Protein AF-A0A9P5P659-F1 (afdb_monomer_lite)

Sequence (109 aa):
GRPRKLNSIDEQYISSLIDHRPTIYLDEIQDALLSARWIHVSIPTLFRALQRLGLTRKVVDARAFERDEAMRHHYLLEIARIAPRPDMLVFIDETARNQRTSQRKYGRA

Organism: NCBI:txid206335

InterPro domains:
  IPR009057 Homedomain-like superfamily [SSF46689] (1-54)

Radius of gyration: 22.03 Å; chains: 1; bounding box: 54×32×56 Å

Secondary structure (DSSP, 8-state):
-PPPSS-HHHHHHHHHHHHH-TT--HHHHHHHHHHHH-----HHHHHHHHHHTT--E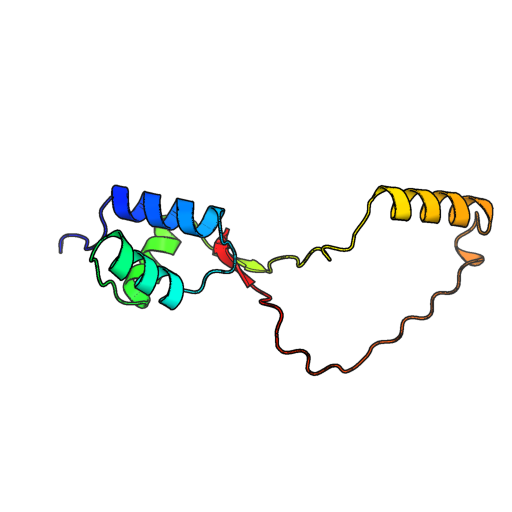EE-----TT--HHHHHHHHHHHHHH--SGGG------------TTS--EEE-

Structure (mmCIF, N/CA/C/O backbone):
data_AF-A0A9P5P659-F1
#
_entry.id   AF-A0A9P5P659-F1
#
loop_
_atom_site.group_PDB
_atom_site.id
_atom_site.type_symbol
_atom_site.label_atom_id
_atom_site.label_alt_id
_atom_site.label_comp_id
_atom_site.label_asym_id
_atom_site.label_entity_id
_atom_site.label_seq_id
_atom_site.pdbx_PDB_ins_code
_atom_site.Cartn_x
_atom_site.Cartn_y
_atom_site.Cartn_z
_atom_site.occupancy
_atom_site.B_iso_or_equiv
_atom_site.auth_seq_id
_atom_site.auth_comp_id
_atom_site.auth_asym_id
_atom_site.auth_atom_id
_atom_site.pdbx_PDB_model_num
ATOM 1 N N . GLY A 1 1 ? 24.278 15.695 -20.825 1.00 58.62 1 GLY A N 1
ATOM 2 C CA . GLY A 1 1 ? 23.827 14.643 -19.885 1.00 58.62 1 GLY A CA 1
ATOM 3 C C . GLY A 1 1 ? 23.415 13.409 -20.663 1.00 58.62 1 GLY A C 1
ATOM 4 O O . GLY A 1 1 ? 22.944 13.564 -21.781 1.00 58.62 1 GLY A O 1
ATOM 5 N N . ARG A 1 2 ? 23.617 12.199 -20.120 1.00 62.72 2 ARG A N 1
ATOM 6 C CA . ARG A 1 2 ? 23.256 10.941 -20.803 1.00 62.72 2 ARG A CA 1
ATOM 7 C C . ARG A 1 2 ? 21.740 10.904 -21.085 1.00 62.72 2 ARG A C 1
ATOM 9 O O . ARG A 1 2 ? 20.979 11.172 -20.152 1.00 62.72 2 ARG A O 1
ATOM 16 N N . PRO A 1 3 ? 21.296 10.582 -22.316 1.00 68.69 3 PRO A N 1
ATOM 17 C CA . PRO A 1 3 ? 19.874 10.497 -22.638 1.00 68.69 3 PRO A CA 1
ATOM 18 C C . PRO A 1 3 ? 19.171 9.456 -21.758 1.00 68.69 3 PRO A C 1
ATOM 20 O O . PRO A 1 3 ? 19.750 8.427 -21.392 1.00 68.69 3 PRO A O 1
ATOM 23 N N . ARG A 1 4 ? 17.930 9.762 -21.366 1.00 73.75 4 ARG A N 1
ATOM 24 C CA . ARG A 1 4 ? 17.126 8.903 -20.489 1.00 73.75 4 ARG A CA 1
ATOM 25 C C . ARG A 1 4 ? 16.728 7.632 -21.238 1.00 73.75 4 ARG A C 1
ATOM 27 O O . ARG A 1 4 ? 16.423 7.685 -22.422 1.00 73.75 4 ARG A O 1
ATOM 34 N N . LYS A 1 5 ? 16.703 6.503 -20.525 1.00 78.44 5 LYS A N 1
ATOM 35 C CA . LYS A 1 5 ? 16.201 5.226 -21.062 1.00 78.44 5 LYS A CA 1
ATOM 36 C C . LYS A 1 5 ? 14.672 5.151 -21.129 1.00 78.44 5 LYS A C 1
ATOM 38 O O . LYS A 1 5 ? 14.164 4.357 -21.902 1.00 78.44 5 LYS A O 1
ATOM 43 N N . LEU A 1 6 ? 13.980 5.933 -20.301 1.00 83.06 6 LEU A N 1
ATOM 44 C CA . LEU A 1 6 ? 12.521 6.020 -20.257 1.00 83.06 6 LEU A CA 1
ATOM 45 C C . LEU A 1 6 ? 12.093 7.361 -20.850 1.00 83.06 6 LEU A C 1
ATOM 47 O O . LEU A 1 6 ? 12.628 8.404 -20.452 1.00 83.06 6 LEU A O 1
ATOM 51 N N . ASN A 1 7 ? 11.161 7.318 -21.796 1.00 85.88 7 ASN A N 1
ATOM 52 C CA . ASN A 1 7 ? 10.489 8.498 -22.332 1.00 85.88 7 ASN A CA 1
ATOM 53 C C . ASN A 1 7 ? 9.171 8.764 -21.576 1.00 85.88 7 ASN A C 1
ATOM 55 O O . ASN A 1 7 ? 8.793 8.022 -20.670 1.00 85.88 7 ASN A O 1
ATOM 59 N N . SER A 1 8 ? 8.469 9.838 -21.940 1.00 84.62 8 SER A N 1
ATOM 60 C CA . SER A 1 8 ? 7.203 10.224 -21.304 1.00 84.62 8 SER A CA 1
ATOM 61 C C . SER A 1 8 ? 6.091 9.181 -21.465 1.00 84.62 8 SER A C 1
ATOM 63 O O . SER A 1 8 ? 5.268 9.035 -20.568 1.00 84.62 8 SER A O 1
ATOM 65 N N . ILE A 1 9 ? 6.073 8.432 -22.571 1.00 86.81 9 ILE A N 1
ATOM 66 C CA . ILE A 1 9 ? 5.084 7.374 -22.823 1.00 86.81 9 ILE A CA 1
ATOM 67 C C . ILE A 1 9 ? 5.344 6.183 -21.892 1.00 86.81 9 ILE A C 1
ATOM 69 O O . ILE A 1 9 ? 4.408 5.608 -21.344 1.00 86.81 9 ILE A O 1
ATOM 73 N N . ASP A 1 10 ? 6.612 5.836 -21.665 1.00 87.50 10 ASP A N 1
ATOM 74 C CA . ASP A 1 10 ? 6.975 4.772 -20.725 1.00 87.50 10 ASP A CA 1
ATOM 75 C C . ASP A 1 10 ? 6.638 5.171 -19.282 1.00 87.50 10 ASP A C 1
ATOM 77 O O . ASP A 1 10 ? 6.163 4.352 -18.502 1.00 87.50 10 ASP A O 1
ATOM 81 N N . GLU A 1 11 ? 6.842 6.444 -18.932 1.00 86.31 11 GLU A N 1
ATOM 82 C CA . GLU A 1 11 ? 6.455 6.996 -17.630 1.00 86.31 11 GLU A CA 1
ATOM 83 C C . GLU A 1 11 ? 4.926 6.954 -17.423 1.00 86.31 11 GLU A C 1
ATOM 85 O O . GLU A 1 11 ? 4.472 6.549 -16.351 1.00 86.31 11 GLU A O 1
ATOM 90 N N . GLN A 1 12 ? 4.130 7.271 -18.453 1.00 87.62 12 GLN A N 1
ATOM 91 C CA . GLN A 1 12 ? 2.666 7.132 -18.412 1.00 87.62 12 GLN A CA 1
ATOM 92 C C . GLN A 1 12 ? 2.231 5.672 -18.253 1.00 87.62 12 GLN A C 1
ATOM 94 O O . GLN A 1 12 ? 1.381 5.380 -17.415 1.00 87.62 12 GLN A O 1
ATOM 99 N N . TYR A 1 13 ? 2.853 4.748 -18.991 1.00 89.69 13 TYR A N 1
ATOM 100 C CA . TYR A 1 13 ? 2.577 3.316 -18.868 1.00 89.69 13 TYR A CA 1
ATOM 101 C C . TYR A 1 13 ? 2.834 2.803 -17.444 1.00 89.69 13 TYR A C 1
ATOM 103 O O . TYR A 1 13 ? 2.002 2.092 -16.883 1.00 89.69 13 TYR A O 1
ATOM 111 N N . ILE A 1 14 ? 3.958 3.199 -16.835 1.00 87.31 14 ILE A N 1
ATOM 112 C CA . ILE A 1 14 ? 4.293 2.835 -15.452 1.00 87.31 14 ILE A CA 1
ATOM 113 C C . ILE A 1 14 ? 3.253 3.388 -14.471 1.00 87.31 14 ILE A C 1
ATOM 115 O O . ILE A 1 14 ? 2.851 2.666 -13.559 1.00 87.31 14 ILE A O 1
ATOM 119 N N . SER A 1 15 ? 2.810 4.637 -14.654 1.00 86.12 15 SER A N 1
ATOM 120 C CA . SER A 1 15 ? 1.773 5.238 -13.807 1.00 86.12 15 SER A CA 1
ATOM 121 C C . SER A 1 15 ? 0.473 4.445 -13.894 1.00 86.12 15 SER A C 1
ATOM 123 O O . SER A 1 15 ? -0.015 3.971 -12.874 1.00 86.12 15 SER A O 1
ATOM 125 N N . SER A 1 16 ? -0.024 4.193 -15.110 1.00 87.12 16 SER A N 1
ATOM 126 C CA . SER A 1 16 ? -1.246 3.413 -15.307 1.00 87.12 16 SER A CA 1
ATOM 127 C C . SER A 1 16 ? -1.122 2.006 -14.726 1.00 87.12 16 SER A C 1
ATOM 129 O O . SER A 1 16 ? -2.050 1.522 -14.088 1.00 87.12 16 SER A O 1
ATOM 131 N N . LEU A 1 17 ? 0.024 1.342 -14.888 1.00 88.00 17 LEU A N 1
ATOM 132 C CA . LEU A 1 17 ? 0.252 0.012 -14.326 1.00 88.00 17 LEU A CA 1
ATOM 133 C C . LEU A 1 17 ? 0.154 0.005 -12.792 1.00 88.00 17 LEU A C 1
ATOM 135 O O . LEU A 1 17 ? -0.419 -0.921 -12.219 1.00 88.00 17 LEU A O 1
ATOM 139 N N . ILE A 1 18 ? 0.688 1.037 -12.137 1.00 86.06 18 ILE A N 1
ATOM 140 C CA . ILE A 1 18 ? 0.625 1.197 -10.680 1.00 86.06 18 ILE A CA 1
ATOM 141 C C . ILE A 1 18 ? -0.796 1.541 -10.226 1.00 86.06 18 ILE A C 1
ATOM 143 O O . ILE A 1 18 ? -1.251 0.965 -9.242 1.00 86.06 18 ILE A O 1
ATOM 147 N N . ASP A 1 19 ? -1.527 2.373 -10.970 1.00 83.44 19 ASP A N 1
ATOM 148 C CA . ASP A 1 19 ? -2.928 2.695 -10.666 1.00 83.44 19 ASP A CA 1
ATOM 149 C C . ASP A 1 19 ? -3.821 1.442 -10.698 1.00 83.44 19 ASP A C 1
ATOM 151 O O . ASP A 1 19 ? -4.683 1.259 -9.839 1.00 83.44 19 ASP A O 1
ATOM 155 N N . HIS A 1 20 ? -3.583 0.531 -11.650 1.00 84.75 20 HIS A N 1
ATOM 156 C CA . HIS A 1 20 ? -4.328 -0.731 -11.754 1.00 84.75 20 HIS A CA 1
ATOM 157 C C . HIS A 1 20 ? -3.854 -1.788 -10.745 1.00 84.75 20 HIS A C 1
ATOM 159 O O . HIS A 1 20 ? -4.627 -2.658 -10.339 1.00 84.75 20 HIS A O 1
ATOM 165 N N . ARG A 1 21 ? -2.569 -1.769 -10.368 1.00 83.69 21 ARG A N 1
ATOM 166 C CA . ARG A 1 21 ? -1.941 -2.759 -9.480 1.00 83.69 21 ARG A CA 1
ATOM 167 C C . ARG A 1 21 ? -1.046 -2.052 -8.457 1.00 83.69 21 ARG A C 1
ATOM 169 O O . ARG A 1 21 ? 0.178 -2.145 -8.552 1.00 83.69 21 ARG A O 1
ATOM 176 N N . PRO A 1 22 ? -1.613 -1.411 -7.422 1.00 80.56 22 PRO A N 1
ATOM 177 C CA . PRO A 1 22 ? -0.826 -0.617 -6.479 1.00 80.56 22 PRO A CA 1
ATOM 178 C C . PRO A 1 22 ? 0.214 -1.457 -5.727 1.00 80.56 22 PRO A C 1
ATOM 180 O O . PRO A 1 22 ? 1.270 -0.956 -5.369 1.00 80.56 22 PRO A O 1
ATOM 183 N N . THR A 1 23 ? -0.002 -2.759 -5.526 1.00 80.88 23 THR A N 1
ATOM 184 C CA . THR A 1 23 ? 0.949 -3.663 -4.846 1.00 80.88 23 THR A CA 1
ATOM 185 C C . THR A 1 23 ? 2.010 -4.283 -5.768 1.00 80.88 23 THR A C 1
ATOM 187 O O . THR A 1 23 ? 2.574 -5.327 -5.425 1.00 80.88 23 THR A O 1
ATOM 190 N N . ILE A 1 24 ? 2.238 -3.717 -6.956 1.00 83.25 24 ILE A N 1
ATOM 191 C CA . ILE A 1 24 ? 3.211 -4.235 -7.924 1.00 83.25 24 ILE A CA 1
ATOM 192 C C . ILE A 1 24 ? 4.662 -3.985 -7.467 1.00 83.25 24 ILE A C 1
ATOM 194 O O . ILE A 1 24 ? 5.013 -2.906 -6.970 1.00 83.25 24 ILE A O 1
ATOM 198 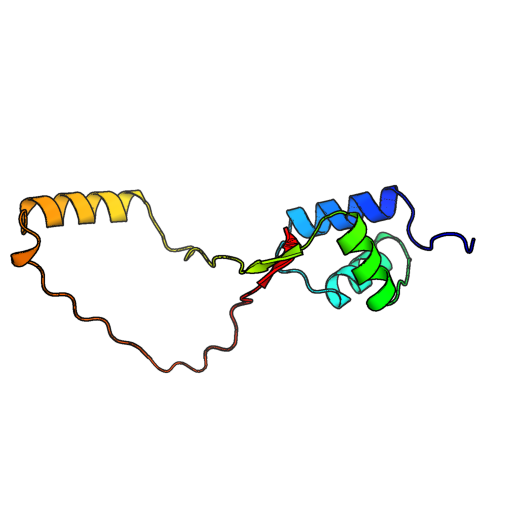N N . TYR A 1 25 ? 5.517 -4.997 -7.613 1.00 85.31 25 TYR A N 1
ATOM 199 C CA . TYR A 1 25 ? 6.943 -4.919 -7.297 1.00 85.31 25 TYR A CA 1
ATOM 200 C C . TYR A 1 25 ? 7.766 -4.292 -8.435 1.00 85.31 25 TYR A C 1
ATOM 202 O O . TYR A 1 25 ? 7.288 -4.064 -9.543 1.00 85.31 25 TYR A O 1
ATOM 210 N N . LEU A 1 26 ? 9.022 -3.936 -8.142 1.00 86.81 26 LEU A N 1
ATOM 211 C CA . LEU A 1 26 ? 9.902 -3.270 -9.112 1.00 86.81 26 LEU A CA 1
ATOM 212 C C . LEU A 1 26 ? 10.332 -4.189 -10.260 1.00 86.81 26 LEU A C 1
ATOM 214 O O . LEU A 1 26 ? 10.459 -3.722 -11.386 1.00 86.81 26 LEU A O 1
ATOM 218 N N . ASP A 1 27 ? 10.575 -5.458 -9.964 1.00 87.94 27 ASP A N 1
ATOM 219 C CA . ASP A 1 27 ? 10.830 -6.516 -10.943 1.00 87.94 27 ASP A CA 1
ATOM 220 C C . ASP A 1 27 ? 9.585 -6.783 -11.802 1.00 87.94 27 ASP A C 1
ATOM 222 O O . ASP A 1 27 ? 9.681 -6.770 -13.021 1.00 87.94 27 ASP A O 1
ATOM 226 N N . GLU A 1 28 ? 8.393 -6.855 -11.204 1.00 89.00 28 GLU A 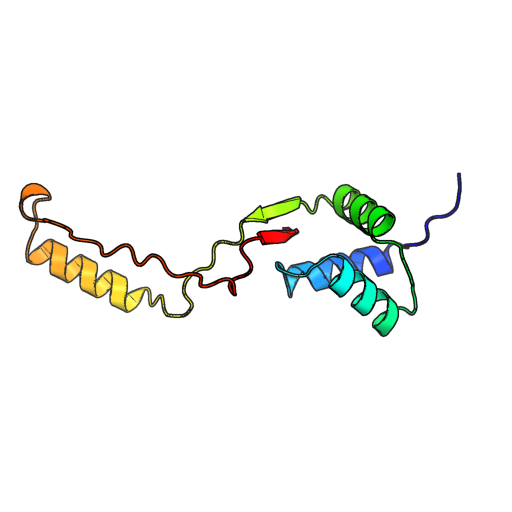N 1
ATOM 227 C CA . GLU A 1 28 ? 7.134 -6.995 -11.954 1.00 89.00 28 GLU A CA 1
ATOM 228 C C . GLU A 1 28 ? 6.896 -5.813 -12.925 1.00 89.00 28 GLU A C 1
ATOM 230 O O . GLU A 1 28 ? 6.430 -6.007 -14.049 1.00 89.00 28 GLU A O 1
ATOM 235 N N . ILE A 1 29 ? 7.238 -4.578 -12.530 1.00 89.62 29 ILE A N 1
ATOM 236 C CA . ILE A 1 29 ? 7.192 -3.412 -13.434 1.00 89.62 29 ILE A CA 1
ATOM 237 C C . ILE A 1 29 ? 8.264 -3.521 -14.533 1.00 89.62 29 ILE A C 1
ATOM 239 O O . ILE A 1 29 ? 8.013 -3.145 -15.677 1.00 89.62 29 ILE A O 1
ATOM 243 N N . GLN A 1 30 ? 9.465 -4.004 -14.203 1.00 92.12 30 GLN A N 1
ATOM 244 C CA . GLN A 1 30 ? 10.541 -4.218 -15.175 1.00 92.12 30 GLN A CA 1
ATOM 245 C C . GLN A 1 30 ? 10.124 -5.242 -16.241 1.00 92.12 30 GLN A C 1
ATOM 247 O O . GLN A 1 30 ? 10.299 -4.973 -17.429 1.00 92.12 30 GLN A O 1
ATOM 252 N N . ASP A 1 31 ? 9.520 -6.356 -15.832 1.00 91.88 31 ASP A N 1
ATOM 253 C CA . ASP A 1 31 ? 9.014 -7.396 -16.730 1.00 91.88 31 ASP A CA 1
ATOM 254 C C . ASP A 1 31 ? 7.861 -6.883 -17.599 1.00 91.88 31 ASP A C 1
ATOM 256 O O . ASP A 1 31 ? 7.804 -7.166 -18.799 1.00 91.88 31 ASP A O 1
ATOM 260 N N . ALA A 1 32 ? 6.969 -6.064 -17.031 1.00 90.69 32 ALA A N 1
ATOM 261 C CA . ALA A 1 32 ? 5.894 -5.417 -17.778 1.00 90.69 32 ALA A CA 1
ATOM 262 C C . ALA A 1 32 ? 6.436 -4.442 -18.839 1.00 90.69 32 ALA A C 1
ATOM 264 O O . ALA A 1 32 ? 5.971 -4.443 -19.978 1.00 90.69 32 ALA A O 1
ATOM 265 N N . LEU A 1 33 ? 7.461 -3.650 -18.503 1.00 90.88 33 LEU A N 1
ATOM 266 C CA . LEU A 1 33 ? 8.145 -2.766 -19.453 1.00 90.88 33 LEU A CA 1
ATOM 267 C C . LEU A 1 33 ? 8.869 -3.546 -20.553 1.00 90.88 33 LEU A C 1
ATOM 269 O O . LEU A 1 33 ? 8.817 -3.154 -21.721 1.00 90.88 33 LEU A O 1
ATOM 273 N N . LEU A 1 34 ? 9.517 -4.656 -20.204 1.00 91.94 34 LEU A N 1
ATOM 274 C CA . LEU A 1 34 ? 10.160 -5.519 -21.185 1.00 91.94 34 LEU A CA 1
ATOM 275 C C . LEU A 1 34 ? 9.124 -6.125 -22.140 1.00 91.94 34 LEU A C 1
ATOM 277 O O . LEU A 1 34 ? 9.320 -6.087 -23.349 1.00 91.94 34 LEU A O 1
ATOM 281 N N . SER A 1 35 ? 8.002 -6.609 -21.610 1.00 91.12 35 SER A N 1
ATOM 282 C CA . SER A 1 35 ? 6.970 -7.300 -22.390 1.00 91.12 35 SER A CA 1
ATOM 283 C C . SER A 1 35 ? 6.148 -6.355 -23.271 1.00 91.12 35 SER A C 1
ATOM 285 O O . SER A 1 35 ? 5.873 -6.667 -24.425 1.00 91.12 35 SER A O 1
ATOM 287 N N . ALA A 1 36 ? 5.743 -5.194 -22.747 1.00 90.75 36 ALA A N 1
ATOM 288 C CA . ALA A 1 36 ? 4.843 -4.276 -23.449 1.00 90.75 36 ALA A CA 1
ATOM 289 C C . ALA A 1 36 ? 5.576 -3.226 -24.294 1.00 90.75 36 ALA A C 1
ATOM 291 O O . ALA A 1 36 ? 5.027 -2.716 -25.271 1.00 90.75 36 ALA A O 1
ATOM 292 N N . ARG A 1 37 ? 6.798 -2.852 -23.898 1.00 88.62 37 ARG A N 1
ATOM 293 C CA . ARG A 1 37 ? 7.546 -1.740 -24.503 1.00 88.62 37 ARG A CA 1
ATOM 294 C C . ARG A 1 37 ? 8.900 -2.165 -25.068 1.00 88.62 37 ARG A C 1
ATOM 296 O O . ARG A 1 37 ? 9.529 -1.348 -25.732 1.00 88.62 37 ARG A O 1
ATOM 303 N N . TRP A 1 38 ? 9.342 -3.407 -24.839 1.00 89.75 38 TRP A N 1
ATOM 304 C CA . TRP A 1 38 ? 10.671 -3.910 -25.223 1.00 89.75 38 TRP A CA 1
ATOM 305 C C . TRP A 1 38 ? 11.829 -3.121 -24.596 1.00 89.75 38 TRP A C 1
ATOM 307 O O . TRP A 1 38 ? 12.924 -3.039 -25.152 1.00 89.75 38 TRP A O 1
ATOM 317 N N . ILE A 1 39 ? 11.604 -2.538 -23.410 1.00 87.31 39 ILE A N 1
ATOM 318 C CA . ILE A 1 39 ? 12.604 -1.729 -22.707 1.00 87.31 39 ILE A CA 1
ATOM 319 C C . ILE A 1 39 ? 13.057 -2.445 -21.442 1.00 87.31 39 ILE A C 1
ATOM 321 O O . ILE A 1 39 ? 12.302 -2.595 -20.485 1.00 87.31 39 ILE A O 1
ATOM 325 N N . HIS A 1 40 ? 14.346 -2.782 -21.390 1.00 89.50 40 HIS A N 1
ATOM 326 C CA . HIS A 1 40 ? 14.972 -3.284 -20.174 1.00 89.50 40 HIS A CA 1
ATOM 327 C C . HIS A 1 40 ? 15.642 -2.153 -19.375 1.00 89.50 40 HIS A C 1
ATOM 329 O O . HIS A 1 40 ? 16.692 -1.603 -19.747 1.00 89.50 40 HIS A O 1
ATOM 335 N N . VAL A 1 41 ? 15.048 -1.814 -18.231 1.00 87.25 41 VAL A N 1
ATOM 336 C CA . VAL A 1 41 ? 15.554 -0.802 -17.292 1.00 87.25 41 VAL A CA 1
ATOM 337 C C . VAL A 1 41 ? 15.998 -1.481 -16.008 1.00 87.25 41 VAL A C 1
ATOM 339 O O . VAL A 1 41 ? 15.297 -2.344 -15.508 1.00 87.25 41 VAL A O 1
ATOM 342 N N . SER A 1 42 ? 17.149 -1.107 -15.446 1.00 88.81 42 SER A N 1
ATOM 343 C CA . SER A 1 42 ? 17.586 -1.677 -14.166 1.00 88.81 42 SER A CA 1
ATOM 344 C C . SER A 1 42 ? 16.702 -1.204 -13.009 1.00 88.81 42 SER A C 1
ATOM 346 O O . SER A 1 42 ? 16.267 -0.050 -12.996 1.00 88.81 42 SER A O 1
ATOM 348 N N . ILE A 1 43 ? 16.512 -2.054 -11.995 1.00 87.62 43 ILE A N 1
ATOM 349 C CA . ILE A 1 43 ? 15.734 -1.739 -10.784 1.00 87.62 43 ILE A CA 1
ATOM 350 C C . ILE A 1 43 ? 16.123 -0.380 -10.158 1.00 87.62 43 ILE A C 1
ATOM 352 O O . ILE A 1 43 ? 15.222 0.409 -9.871 1.00 87.62 43 ILE A O 1
ATOM 356 N N . PRO A 1 44 ? 17.416 -0.009 -10.009 1.00 87.81 44 PRO A N 1
ATOM 357 C CA . PRO A 1 44 ? 17.783 1.310 -9.483 1.00 87.81 44 PRO A CA 1
ATOM 358 C C . PRO A 1 44 ? 17.333 2.478 -10.369 1.00 87.81 44 PRO A C 1
ATOM 360 O O . PRO A 1 44 ? 16.993 3.550 -9.870 1.00 87.81 44 PRO A O 1
ATOM 363 N N . THR A 1 45 ? 17.329 2.289 -11.690 1.00 86.62 45 THR A N 1
ATOM 364 C CA . THR A 1 45 ? 16.894 3.318 -12.645 1.00 86.62 45 THR A CA 1
ATOM 365 C C . THR A 1 45 ? 15.379 3.476 -12.597 1.00 86.62 45 THR A C 1
ATOM 367 O O . THR A 1 45 ? 14.881 4.602 -12.584 1.00 86.62 45 THR A O 1
ATOM 370 N N . LEU A 1 46 ? 14.656 2.359 -12.497 1.00 87.19 46 LEU A N 1
ATOM 371 C CA . LEU A 1 46 ? 13.213 2.344 -12.307 1.00 87.19 46 LEU A CA 1
ATOM 372 C C . LEU A 1 46 ? 12.818 3.002 -10.980 1.00 87.19 46 LEU A C 1
ATOM 374 O O . LEU A 1 46 ? 11.931 3.846 -10.952 1.00 87.19 46 LEU A O 1
ATOM 378 N N . PHE A 1 47 ? 13.531 2.704 -9.893 1.00 85.12 47 PHE A N 1
ATOM 379 C CA . PHE A 1 47 ? 13.297 3.335 -8.595 1.00 85.12 47 PHE A CA 1
ATOM 380 C C . PHE A 1 47 ? 13.425 4.865 -8.662 1.00 85.12 47 PHE A C 1
ATOM 382 O O . PHE A 1 47 ? 12.533 5.577 -8.204 1.00 85.12 47 PHE A O 1
ATOM 389 N N . ARG A 1 48 ? 14.483 5.382 -9.304 1.00 86.88 48 ARG A N 1
ATOM 390 C CA . ARG A 1 48 ? 14.653 6.830 -9.521 1.00 86.88 48 ARG A CA 1
ATOM 391 C C . ARG A 1 48 ? 13.563 7.418 -10.419 1.00 86.88 48 ARG A C 1
ATOM 393 O O . ARG A 1 48 ? 13.177 8.566 -10.230 1.00 86.88 48 ARG A O 1
ATOM 400 N N . ALA A 1 49 ? 13.079 6.668 -11.410 1.00 85.00 49 ALA A N 1
ATOM 401 C CA . ALA A 1 49 ? 11.967 7.105 -12.250 1.00 85.00 49 ALA A CA 1
ATOM 402 C C . ALA A 1 49 ? 10.673 7.246 -11.437 1.00 85.00 49 ALA A C 1
ATOM 404 O O . ALA A 1 49 ? 10.030 8.286 -11.514 1.00 85.00 49 ALA A O 1
ATOM 405 N N . LEU A 1 50 ? 10.364 6.272 -10.581 1.00 84.62 50 LEU A N 1
ATOM 406 C CA . LEU A 1 50 ? 9.196 6.312 -9.699 1.00 84.62 50 LEU A CA 1
ATOM 407 C C . LEU A 1 50 ? 9.263 7.458 -8.683 1.00 84.62 50 LEU A C 1
ATOM 409 O O . LEU A 1 50 ? 8.261 8.130 -8.466 1.00 84.62 50 LEU A O 1
ATOM 413 N N . GLN A 1 51 ? 10.443 7.745 -8.121 1.00 84.44 51 GLN A N 1
ATOM 414 C CA . GLN A 1 51 ? 10.621 8.908 -7.242 1.00 84.44 51 GLN A CA 1
ATOM 415 C C . GLN A 1 51 ? 10.350 10.235 -7.962 1.00 84.44 51 GLN A C 1
ATOM 417 O O . GLN A 1 51 ? 9.727 11.121 -7.386 1.00 84.44 51 GLN A O 1
ATOM 422 N N . ARG A 1 52 ? 10.775 10.375 -9.226 1.00 82.94 52 ARG A N 1
ATOM 423 C CA . ARG A 1 52 ? 10.469 11.569 -10.036 1.00 82.94 52 ARG A CA 1
ATOM 424 C C . ARG A 1 52 ? 8.978 11.707 -10.343 1.00 82.94 52 ARG A C 1
ATOM 426 O O . ARG A 1 52 ? 8.507 12.827 -10.469 1.00 82.94 52 ARG A O 1
ATOM 433 N N . LEU A 1 53 ? 8.264 10.587 -10.450 1.00 80.50 53 LEU A N 1
ATOM 434 C CA . LEU A 1 53 ? 6.810 10.548 -10.627 1.00 80.50 53 LEU A CA 1
ATOM 435 C C . LEU A 1 53 ? 6.038 10.805 -9.320 1.00 80.50 53 LEU A C 1
ATOM 437 O O . LEU A 1 53 ? 4.815 10.793 -9.331 1.00 80.50 53 LEU A O 1
ATOM 441 N N . GLY A 1 54 ? 6.726 11.021 -8.192 1.00 80.19 54 GLY A N 1
ATOM 442 C CA . GLY A 1 54 ? 6.088 11.234 -6.890 1.00 80.19 54 GLY A CA 1
ATOM 443 C C . GLY A 1 54 ? 5.489 9.968 -6.268 1.00 80.19 54 GLY A C 1
ATOM 444 O O . GLY A 1 54 ? 4.810 10.057 -5.251 1.00 80.19 54 GLY A O 1
ATOM 445 N N . LEU A 1 55 ? 5.757 8.789 -6.840 1.00 77.31 55 LEU A N 1
ATOM 446 C CA . LEU A 1 55 ? 5.181 7.521 -6.395 1.00 77.31 55 LEU A CA 1
ATOM 447 C C . LEU A 1 55 ? 5.988 6.951 -5.227 1.00 77.31 55 LEU A C 1
ATOM 449 O O . LEU A 1 55 ? 7.145 6.533 -5.375 1.00 77.31 55 LEU A O 1
ATOM 453 N N . THR A 1 56 ? 5.363 6.901 -4.054 1.00 70.56 56 THR A N 1
ATOM 454 C CA . THR A 1 56 ? 5.998 6.463 -2.804 1.00 70.56 56 THR A CA 1
ATOM 455 C C . THR A 1 56 ? 5.482 5.094 -2.380 1.00 70.56 56 THR A C 1
ATOM 457 O O . THR A 1 56 ? 4.363 4.703 -2.699 1.00 70.56 56 THR A O 1
ATOM 460 N N . ARG A 1 57 ? 6.307 4.318 -1.666 1.00 67.69 57 ARG A N 1
ATOM 461 C CA . ARG A 1 57 ? 5.878 3.030 -1.106 1.00 67.69 57 ARG A CA 1
ATOM 462 C C . ARG A 1 57 ? 5.009 3.296 0.126 1.00 67.69 57 ARG A C 1
ATOM 464 O O . ARG A 1 57 ? 5.540 3.665 1.169 1.00 67.69 57 ARG A O 1
ATOM 471 N N . LYS A 1 58 ? 3.702 3.085 0.009 1.00 65.44 58 LYS A N 1
ATOM 472 C CA . LYS A 1 58 ? 2.716 3.218 1.087 1.00 65.44 58 LYS A CA 1
ATOM 473 C C . LYS A 1 58 ? 2.298 1.838 1.600 1.00 65.44 58 LYS A C 1
ATOM 475 O O . LYS A 1 58 ? 2.392 0.835 0.890 1.00 65.44 58 LYS A O 1
ATOM 480 N N . VAL A 1 59 ? 1.875 1.767 2.859 1.00 55.16 59 VAL A N 1
ATOM 481 C CA . VAL A 1 59 ? 1.209 0.568 3.387 1.00 55.16 59 VAL A CA 1
ATOM 482 C C . VAL A 1 59 ? -0.142 0.481 2.689 1.00 55.16 59 VAL A C 1
ATOM 484 O O . VAL A 1 59 ? -0.910 1.439 2.730 1.00 55.16 59 VAL A O 1
ATOM 487 N N . VAL A 1 60 ? -0.399 -0.628 2.000 1.00 60.03 60 VAL A N 1
ATOM 488 C CA . VAL A 1 60 ? -1.717 -0.860 1.404 1.00 60.03 60 VAL A CA 1
ATOM 489 C C . VAL A 1 60 ? -2.587 -1.405 2.515 1.00 60.03 60 VAL A C 1
ATOM 491 O O . VAL A 1 60 ? -2.309 -2.475 3.054 1.00 60.03 60 VAL A O 1
ATOM 494 N N . ASP A 1 61 ? -3.599 -0.628 2.888 1.00 53.09 61 ASP A N 1
ATOM 495 C CA . ASP A 1 61 ? -4.616 -1.081 3.821 1.00 53.09 61 ASP A CA 1
ATOM 496 C C . ASP A 1 61 ? -5.405 -2.189 3.120 1.00 53.09 61 ASP A C 1
ATOM 498 O O . ASP A 1 61 ? -6.166 -1.942 2.179 1.00 53.09 61 ASP A O 1
ATOM 502 N N . ALA A 1 62 ? -5.140 -3.435 3.508 1.00 56.44 62 ALA A N 1
ATOM 503 C CA . ALA A 1 62 ? -5.870 -4.590 3.023 1.00 56.44 62 ALA A CA 1
ATOM 504 C C . ALA A 1 62 ? -7.273 -4.537 3.635 1.00 56.44 62 ALA A C 1
ATOM 506 O O . ALA A 1 62 ? -7.563 -5.196 4.632 1.00 56.44 62 ALA A O 1
ATOM 507 N N . ARG A 1 63 ? -8.155 -3.715 3.057 1.00 56.53 63 ARG A N 1
ATOM 508 C CA . ARG A 1 63 ? -9.580 -3.782 3.373 1.00 56.53 63 ARG A CA 1
ATOM 509 C C . ARG A 1 63 ? -10.026 -5.208 3.076 1.00 56.53 63 ARG A C 1
ATOM 511 O O . ARG A 1 63 ? -9.907 -5.663 1.940 1.00 56.53 63 ARG A O 1
ATOM 518 N N . ALA A 1 64 ? -10.481 -5.917 4.107 1.00 52.69 64 ALA A N 1
ATOM 519 C CA . ALA A 1 64 ? -11.041 -7.248 3.943 1.00 52.69 64 ALA A CA 1
ATOM 520 C C . ALA A 1 64 ? -12.135 -7.175 2.872 1.00 52.69 64 ALA A C 1
ATOM 522 O O . ALA A 1 64 ? -13.066 -6.382 2.998 1.00 52.69 64 ALA A O 1
ATOM 523 N N . PHE A 1 65 ? -11.997 -7.965 1.810 1.00 55.62 65 PHE A N 1
ATOM 524 C CA . PHE A 1 65 ? -12.961 -8.005 0.708 1.00 55.62 65 PHE A CA 1
ATOM 525 C C . PHE A 1 65 ? -14.366 -8.412 1.196 1.00 55.62 65 PHE A C 1
ATOM 527 O O . PHE A 1 65 ? -15.368 -8.029 0.612 1.00 55.62 65 PHE A O 1
ATOM 534 N N . GLU A 1 66 ? -14.428 -9.119 2.327 1.00 56.31 66 GLU A N 1
ATOM 535 C CA . GLU A 1 66 ? -15.643 -9.542 3.038 1.00 56.31 66 GLU A CA 1
ATOM 536 C C . GLU A 1 66 ? -16.342 -8.408 3.815 1.00 56.31 66 GLU A C 1
ATOM 538 O O . GLU A 1 66 ? -17.350 -8.633 4.484 1.00 56.31 66 GLU A O 1
ATOM 543 N N . ARG A 1 67 ? -15.807 -7.180 3.787 1.00 60.50 67 ARG A N 1
ATOM 544 C CA . ARG A 1 67 ? -16.353 -6.055 4.549 1.00 60.50 67 ARG A CA 1
ATOM 545 C C . ARG A 1 67 ? -17.603 -5.495 3.867 1.00 60.50 67 ARG A C 1
ATOM 547 O O . ARG A 1 67 ? -17.513 -4.616 3.019 1.00 60.50 67 ARG A O 1
ATOM 554 N N . ASP A 1 68 ? -18.761 -5.970 4.310 1.00 81.06 68 ASP A N 1
ATOM 555 C CA . ASP A 1 68 ? -20.077 -5.443 3.945 1.00 81.06 68 ASP A CA 1
ATOM 556 C C . ASP A 1 68 ? -20.493 -4.308 4.902 1.00 81.06 68 ASP A C 1
ATOM 558 O O . ASP A 1 68 ? -20.641 -4.499 6.117 1.00 81.06 68 ASP A O 1
ATOM 562 N N . GLU A 1 69 ? -20.656 -3.096 4.366 1.00 84.56 69 GLU A N 1
ATOM 563 C CA . GLU A 1 69 ? -21.063 -1.927 5.152 1.00 84.56 69 GLU A CA 1
ATOM 564 C C . GLU A 1 69 ? -22.493 -2.032 5.689 1.00 84.56 69 GLU A C 1
ATOM 566 O O . GLU A 1 69 ? -22.751 -1.562 6.799 1.00 84.56 69 GLU A O 1
ATOM 571 N N . ALA A 1 70 ? -23.406 -2.683 4.964 1.00 86.50 70 ALA A N 1
ATOM 572 C CA . ALA A 1 70 ? -24.786 -2.858 5.399 1.00 86.50 70 ALA A CA 1
ATOM 573 C C . ALA A 1 70 ? -24.855 -3.787 6.616 1.00 86.50 70 ALA A C 1
ATOM 575 O O . ALA A 1 70 ? -25.497 -3.448 7.613 1.00 86.50 70 ALA A O 1
ATOM 576 N N . MET A 1 71 ? -24.120 -4.905 6.587 1.00 87.31 71 MET A N 1
ATOM 577 C CA . MET A 1 71 ? -24.028 -5.807 7.741 1.00 87.31 71 MET A CA 1
ATOM 578 C C . MET A 1 71 ? -23.389 -5.123 8.954 1.00 87.31 71 MET A C 1
ATOM 580 O O . MET A 1 71 ? -23.866 -5.281 10.078 1.00 87.31 71 MET A O 1
ATOM 584 N N . ARG A 1 72 ? -22.350 -4.302 8.748 1.00 87.12 72 ARG A N 1
ATOM 585 C CA . ARG A 1 72 ? -21.744 -3.524 9.842 1.00 87.12 72 ARG A CA 1
ATOM 586 C C . ARG A 1 72 ? -22.713 -2.512 10.438 1.00 87.12 72 ARG A C 1
ATOM 588 O O . ARG A 1 72 ? -22.748 -2.369 11.658 1.00 87.12 72 ARG A O 1
ATOM 595 N N . HIS A 1 73 ? -23.478 -1.808 9.607 1.00 89.25 73 HIS A N 1
ATOM 596 C CA . HIS A 1 73 ? -24.478 -0.866 10.101 1.00 89.25 73 HIS A CA 1
ATOM 597 C C . HIS A 1 73 ? -25.583 -1.574 10.878 1.00 89.25 73 HIS A C 1
ATOM 599 O O . HIS A 1 73 ? -25.949 -1.108 11.955 1.00 89.25 73 HIS A O 1
ATOM 605 N N . HIS A 1 74 ? -26.068 -2.711 10.377 1.00 92.69 74 HIS A N 1
ATOM 606 C CA . HIS A 1 74 ? -27.070 -3.509 11.073 1.00 92.69 74 HIS A CA 1
ATOM 607 C C . HIS A 1 74 ? -26.579 -3.941 12.459 1.00 92.69 74 HIS A C 1
ATOM 609 O O . HIS A 1 74 ? -27.250 -3.684 13.456 1.00 92.69 74 HIS A O 1
ATOM 615 N N . TYR A 1 75 ? -25.361 -4.484 12.533 1.00 89.81 75 TYR A N 1
ATOM 616 C CA . TYR A 1 75 ? -24.732 -4.864 13.796 1.00 89.81 75 TYR A CA 1
ATOM 617 C C . TYR A 1 75 ? -24.583 -3.678 14.762 1.00 89.81 75 TYR A C 1
ATOM 619 O O . TYR A 1 75 ? -24.886 -3.797 15.946 1.00 89.81 75 TYR A O 1
ATOM 627 N N . LEU A 1 76 ? -24.157 -2.506 14.274 1.00 90.81 76 LEU A N 1
ATOM 628 C CA . LEU A 1 76 ? -24.027 -1.310 15.113 1.00 90.81 76 LEU A CA 1
ATOM 629 C C . LEU A 1 76 ? -25.373 -0.846 15.682 1.00 90.81 76 LEU A C 1
ATOM 631 O O . LEU A 1 76 ? -25.435 -0.487 16.856 1.00 90.81 76 LEU A O 1
ATOM 635 N N . LEU A 1 77 ? -26.441 -0.870 14.880 1.00 93.88 77 LEU A N 1
ATOM 636 C CA . LEU A 1 77 ? -27.793 -0.536 15.341 1.00 93.88 77 LEU A CA 1
ATOM 637 C C . LEU A 1 77 ? -28.291 -1.536 16.388 1.00 93.88 77 LEU A C 1
ATOM 639 O O . LEU A 1 77 ? -28.899 -1.147 17.386 1.00 93.88 77 LEU A O 1
ATOM 643 N N . GLU A 1 78 ? -28.014 -2.819 16.176 1.00 94.06 78 GLU A N 1
ATOM 644 C CA . GLU A 1 78 ? -28.389 -3.873 17.106 1.00 94.06 78 GLU A CA 1
ATOM 645 C C . GLU A 1 78 ? -27.663 -3.724 18.450 1.00 94.06 78 GLU A C 1
ATOM 647 O O . GLU A 1 78 ? -28.310 -3.707 19.500 1.00 94.06 78 GLU A O 1
ATOM 652 N N . ILE A 1 79 ? -26.344 -3.513 18.431 1.00 93.50 79 ILE A N 1
ATOM 653 C CA . ILE A 1 79 ? -25.546 -3.283 19.641 1.00 93.50 79 ILE A CA 1
ATOM 654 C C . ILE A 1 79 ? -25.960 -1.992 20.348 1.00 93.50 79 ILE A C 1
ATOM 656 O O . ILE A 1 79 ? -26.108 -2.005 21.567 1.00 93.50 79 ILE A O 1
ATOM 660 N N . ALA A 1 80 ? -26.225 -0.904 19.619 1.00 91.06 80 ALA A N 1
ATOM 661 C CA . ALA A 1 80 ? -26.697 0.348 20.214 1.00 91.06 80 ALA A CA 1
ATOM 662 C C . ALA A 1 80 ? -28.033 0.177 20.959 1.00 91.06 80 ALA A C 1
ATOM 664 O O . ALA A 1 80 ? -28.276 0.852 21.958 1.00 91.06 80 ALA A O 1
ATOM 665 N N . ARG A 1 81 ? -28.891 -0.743 20.497 1.00 93.06 81 ARG A N 1
ATOM 666 C CA . ARG A 1 81 ? -30.150 -1.092 21.166 1.00 93.06 81 ARG A CA 1
ATOM 667 C C . ARG A 1 81 ? -29.935 -1.973 22.399 1.00 93.06 81 ARG A C 1
ATOM 669 O O . ARG A 1 81 ? -30.612 -1.774 23.402 1.00 93.06 81 ARG A O 1
ATOM 676 N N . ILE A 1 82 ? -29.049 -2.965 22.312 1.00 92.88 82 ILE A N 1
ATOM 677 C CA . ILE A 1 82 ? -28.854 -3.987 23.356 1.00 92.88 82 ILE A CA 1
ATOM 678 C C . ILE A 1 82 ? -27.949 -3.482 24.489 1.00 92.88 82 ILE A C 1
ATOM 680 O O . ILE A 1 82 ? -28.200 -3.773 25.655 1.00 92.88 82 ILE A O 1
ATOM 684 N N . ALA A 1 83 ? -26.920 -2.705 24.156 1.00 91.69 83 ALA A N 1
ATOM 685 C CA . ALA A 1 83 ? -25.930 -2.160 25.077 1.00 91.69 83 ALA A CA 1
ATOM 686 C C . ALA A 1 83 ? -25.711 -0.662 24.776 1.00 91.69 83 ALA A C 1
ATOM 688 O O . ALA A 1 83 ? -24.687 -0.272 24.210 1.00 91.69 83 ALA A O 1
ATOM 689 N N . PRO A 1 84 ? -26.674 0.206 25.144 1.00 89.62 84 PRO A N 1
ATOM 690 C CA . PRO A 1 84 ? -26.636 1.637 24.827 1.00 89.62 84 PRO A CA 1
ATOM 691 C C . PRO A 1 84 ? -25.526 2.395 25.565 1.00 89.62 84 PRO A C 1
ATOM 693 O O . PRO A 1 84 ? -25.209 3.534 25.220 1.00 89.62 84 PRO A O 1
ATOM 696 N N . ARG A 1 85 ? -24.947 1.786 26.605 1.00 92.44 85 ARG A N 1
ATOM 697 C CA . ARG A 1 85 ? -23.857 2.353 27.391 1.00 92.44 85 ARG A CA 1
ATOM 698 C C . ARG A 1 85 ? -22.558 1.577 27.157 1.00 92.44 85 ARG A C 1
ATOM 700 O O . ARG A 1 85 ? -22.584 0.350 27.226 1.00 92.44 85 ARG A O 1
ATOM 707 N N . PRO A 1 86 ? -21.412 2.258 26.976 1.00 87.31 86 PRO A N 1
ATOM 708 C CA . PRO A 1 86 ? -20.125 1.590 26.778 1.00 87.31 86 PRO A CA 1
ATOM 709 C C . PRO A 1 86 ? -19.718 0.644 27.917 1.00 87.31 86 PRO A C 1
ATOM 711 O O . PRO A 1 86 ? -19.098 -0.379 27.655 1.00 87.31 86 PRO A O 1
ATOM 714 N N . ASP A 1 87 ? -20.092 0.944 29.166 1.00 94.12 87 ASP A N 1
ATOM 715 C CA . ASP A 1 87 ? -19.814 0.102 30.343 1.00 94.12 87 ASP A CA 1
ATOM 716 C C . ASP A 1 87 ? -20.530 -1.260 30.338 1.00 94.12 87 ASP A C 1
ATOM 718 O O . ASP A 1 87 ? -20.185 -2.132 31.131 1.00 94.12 87 ASP A O 1
ATOM 722 N N . MET A 1 88 ? -21.489 -1.468 29.433 1.00 94.06 88 MET A N 1
ATOM 723 C CA . MET A 1 88 ? -22.184 -2.748 29.254 1.00 94.06 88 MET A CA 1
ATOM 724 C C . MET A 1 88 ? -21.463 -3.692 28.281 1.00 94.06 88 MET A C 1
ATOM 726 O O . MET A 1 88 ? -21.909 -4.821 28.082 1.00 94.06 88 MET A O 1
ATOM 730 N N . LEU A 1 89 ? -20.376 -3.240 27.647 1.00 91.31 89 LEU A N 1
ATOM 731 C CA . LEU A 1 89 ? -19.662 -3.988 26.618 1.00 91.31 89 LEU A CA 1
ATOM 732 C C . LEU A 1 89 ? -18.308 -4.477 27.134 1.00 91.31 89 LEU A C 1
ATOM 734 O O . LEU A 1 89 ? -17.477 -3.698 27.595 1.00 91.31 89 LEU A O 1
ATOM 738 N N . VAL A 1 90 ? -18.066 -5.777 26.983 1.00 91.56 90 VAL A N 1
ATOM 739 C CA . VAL A 1 90 ? -16.758 -6.402 27.199 1.00 91.56 90 VAL A CA 1
ATOM 740 C C . VAL A 1 90 ? -16.363 -7.103 25.908 1.00 91.56 90 VAL A C 1
ATOM 742 O O . VAL A 1 90 ? -17.120 -7.917 25.383 1.00 91.56 90 VAL A O 1
ATOM 745 N N . PHE A 1 91 ? -15.181 -6.777 25.389 1.00 88.62 91 PHE A N 1
ATOM 746 C CA . PHE A 1 91 ? -14.661 -7.343 24.149 1.00 88.62 91 PHE A CA 1
ATOM 747 C C . PHE A 1 91 ? -13.515 -8.299 24.452 1.00 88.62 91 PHE A C 1
ATOM 749 O O . PHE A 1 91 ? -12.607 -7.972 25.216 1.00 88.62 91 PHE A O 1
ATOM 756 N N . ILE A 1 92 ? -13.555 -9.466 23.820 1.00 89.62 92 ILE A N 1
ATOM 757 C CA . ILE A 1 92 ? -12.483 -10.455 23.848 1.00 89.62 92 ILE A CA 1
ATOM 758 C C . ILE A 1 92 ? -1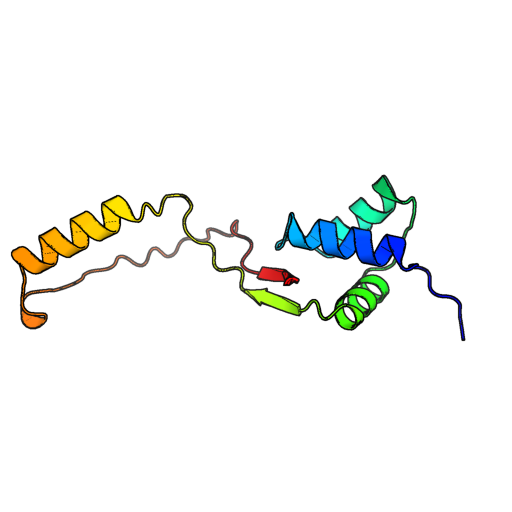2.061 -10.650 22.396 1.00 89.62 92 ILE A C 1
ATOM 760 O O . ILE A 1 92 ? -12.909 -10.930 21.552 1.00 89.62 92 ILE A O 1
ATOM 764 N N . ASP A 1 93 ? -10.776 -10.467 22.109 1.00 84.56 93 ASP A N 1
ATOM 765 C CA . ASP A 1 93 ? -10.210 -10.704 20.781 1.00 84.56 93 ASP A CA 1
ATOM 766 C C . ASP A 1 93 ? -9.142 -11.794 20.862 1.00 84.56 93 ASP A C 1
ATOM 768 O O . ASP A 1 93 ? -8.274 -11.777 21.742 1.00 84.56 93 ASP A O 1
ATOM 772 N N . GLU A 1 94 ? -9.218 -12.755 19.947 1.00 77.06 94 GLU A N 1
ATOM 773 C CA . GLU A 1 94 ? -8.250 -13.837 19.848 1.00 77.06 94 GLU A CA 1
ATOM 774 C C . GLU A 1 94 ? -7.149 -13.436 18.867 1.00 77.06 94 GLU A C 1
ATOM 776 O O . GLU A 1 94 ? -7.323 -13.405 17.648 1.00 77.06 94 GLU A O 1
ATOM 781 N N . THR A 1 95 ? -5.959 -13.164 19.398 1.00 65.62 95 THR A N 1
ATOM 782 C CA . THR A 1 95 ? -4.787 -12.907 18.561 1.00 65.62 95 THR A CA 1
ATOM 783 C C . THR A 1 95 ? -4.122 -14.223 18.170 1.00 65.62 95 THR A C 1
ATOM 785 O O . THR A 1 95 ? -3.248 -14.750 18.857 1.00 65.62 95 THR A O 1
ATOM 788 N N . ALA A 1 96 ? -4.505 -14.762 17.014 1.00 65.19 96 ALA A N 1
ATOM 789 C CA . ALA A 1 96 ? -3.823 -15.917 16.445 1.00 65.19 96 ALA A CA 1
ATOM 790 C C . ALA A 1 96 ? -2.392 -15.545 16.001 1.00 65.19 96 ALA A C 1
ATOM 792 O O . ALA A 1 96 ? -2.192 -14.690 15.130 1.00 65.19 96 ALA A O 1
ATOM 793 N N . ARG A 1 97 ? -1.369 -16.234 16.530 1.00 58.88 97 ARG A N 1
ATOM 794 C CA . ARG A 1 97 ? -0.003 -16.200 15.971 1.00 58.88 97 ARG A CA 1
ATOM 795 C C . ARG A 1 97 ? 0.056 -17.023 14.682 1.00 58.88 97 ARG A C 1
ATOM 797 O O . ARG A 1 97 ? 0.598 -18.122 14.638 1.00 58.88 97 ARG A O 1
ATOM 804 N N . ASN A 1 98 ? -0.482 -16.464 13.606 1.00 62.91 98 ASN A N 1
ATOM 805 C CA . ASN A 1 98 ? -0.433 -17.086 12.289 1.00 62.91 98 ASN A CA 1
ATOM 806 C C . ASN A 1 98 ? 0.794 -16.593 11.505 1.00 62.91 98 ASN A C 1
ATOM 808 O O . ASN A 1 98 ? 0.909 -15.405 11.205 1.00 62.91 98 ASN A O 1
ATOM 812 N N . GLN A 1 99 ? 1.677 -17.508 11.083 1.00 55.28 99 GLN A N 1
ATOM 813 C CA . GLN A 1 99 ? 2.714 -17.260 10.061 1.00 55.28 99 GLN A CA 1
ATOM 814 C C . GLN A 1 99 ? 2.094 -17.126 8.652 1.00 55.28 99 GLN A C 1
ATOM 816 O O . GLN A 1 99 ? 2.518 -17.772 7.695 1.00 55.28 99 GLN A O 1
ATOM 821 N N . ARG A 1 100 ? 1.035 -16.325 8.485 1.00 51.72 100 ARG A N 1
ATOM 822 C CA . ARG A 1 100 ? 0.430 -16.092 7.164 1.00 51.72 100 ARG A CA 1
ATOM 823 C C . ARG A 1 100 ? 1.227 -15.031 6.407 1.00 51.72 100 ARG A C 1
ATOM 825 O O . ARG A 1 100 ? 0.869 -13.858 6.348 1.00 51.72 100 ARG A O 1
ATOM 832 N N . THR A 1 101 ? 2.317 -15.480 5.799 1.00 47.94 101 THR A N 1
ATOM 833 C CA . THR A 1 101 ? 3.241 -14.700 4.962 1.00 47.94 101 THR A CA 1
ATOM 834 C C . THR A 1 101 ? 2.753 -14.616 3.508 1.00 47.94 101 THR A C 1
ATOM 836 O O . THR A 1 101 ? 3.480 -14.973 2.591 1.00 47.94 101 THR A O 1
ATOM 839 N N . SER A 1 102 ? 1.502 -14.208 3.267 1.00 56.62 102 SER A N 1
ATOM 840 C CA . SER A 1 102 ? 0.949 -14.160 1.894 1.00 56.62 102 SER A CA 1
ATOM 841 C C . SER A 1 102 ? 0.323 -12.814 1.509 1.00 56.62 102 SER A C 1
ATOM 843 O O . SER A 1 102 ? 0.262 -12.469 0.331 1.00 56.62 102 SER A O 1
ATOM 845 N N . GLN A 1 103 ? -0.066 -11.979 2.476 1.00 58.75 103 GLN A N 1
ATOM 846 C CA . GLN A 1 103 ? -0.633 -10.671 2.148 1.00 58.75 103 GLN A CA 1
ATOM 847 C C . GLN A 1 103 ? 0.468 -9.631 1.896 1.00 58.75 103 GLN A C 1
ATOM 849 O O . GLN A 1 103 ? 1.320 -9.372 2.753 1.00 58.75 103 GLN A O 1
ATOM 854 N N . ARG A 1 104 ? 0.447 -9.018 0.704 1.00 65.75 104 ARG A N 1
ATOM 855 C CA . ARG A 1 104 ? 1.3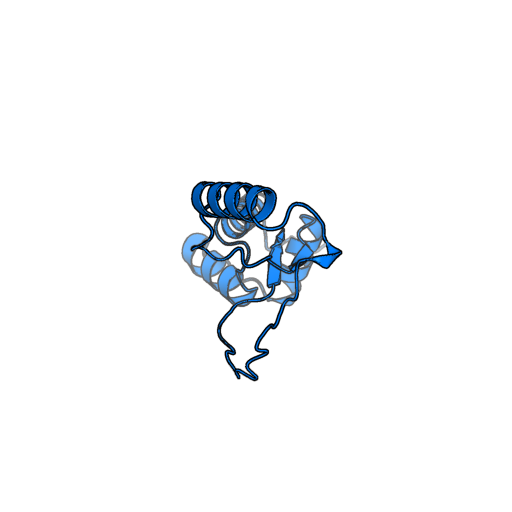51 -7.922 0.327 1.00 65.75 104 ARG A CA 1
ATOM 856 C C . ARG A 1 104 ? 0.988 -6.674 1.141 1.00 65.75 104 ARG A C 1
ATOM 858 O O . ARG A 1 104 ? 0.009 -6.001 0.855 1.00 65.75 104 ARG A O 1
ATOM 865 N N . LYS A 1 105 ? 1.797 -6.358 2.156 1.00 60.12 105 LYS A N 1
ATOM 866 C CA . LYS A 1 105 ? 1.561 -5.240 3.098 1.00 60.12 105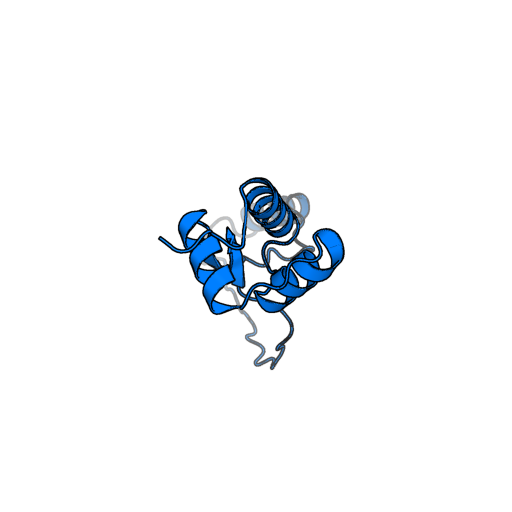 LYS A CA 1
ATOM 867 C C . LYS A 1 105 ? 1.809 -3.844 2.514 1.00 60.12 105 LYS A C 1
ATOM 869 O O . LYS A 1 105 ? 1.486 -2.844 3.144 1.00 60.12 105 LYS A O 1
ATOM 874 N N . TYR A 1 106 ? 2.449 -3.753 1.350 1.00 66.38 106 TYR A N 1
ATOM 875 C CA . TYR A 1 106 ? 2.906 -2.486 0.786 1.00 66.38 106 TYR A CA 1
ATOM 876 C C . TYR A 1 106 ? 2.563 -2.391 -0.695 1.00 66.38 106 TYR A C 1
ATOM 878 O O . TYR A 1 106 ? 2.651 -3.379 -1.421 1.00 66.38 106 TYR A O 1
ATOM 886 N N . GLY A 1 107 ? 2.258 -1.178 -1.131 1.00 66.00 107 GLY A N 1
ATOM 887 C CA . GLY A 1 107 ? 2.053 -0.805 -2.522 1.00 66.00 107 GLY A CA 1
ATOM 888 C C . GLY A 1 107 ? 2.588 0.594 -2.801 1.00 66.00 107 GLY A C 1
ATOM 889 O O . GLY A 1 107 ? 3.233 1.203 -1.950 1.00 66.00 107 GLY A O 1
ATOM 890 N N . ARG A 1 108 ? 2.386 1.085 -4.015 1.00 66.69 108 ARG A N 1
ATOM 891 C CA . ARG A 1 108 ? 2.846 2.376 -4.510 1.00 66.69 108 ARG A CA 1
ATOM 892 C C . ARG A 1 108 ? 1.634 3.241 -4.834 1.00 66.69 108 ARG A C 1
ATOM 894 O O . ARG A 1 108 ? 0.721 2.757 -5.491 1.00 66.69 108 ARG A O 1
ATOM 901 N N . ALA A 1 109 ? 1.644 4.474 -4.333 1.00 62.84 109 ALA A N 1
ATOM 902 C CA . ALA A 1 109 ? 0.655 5.524 -4.579 1.00 62.84 109 ALA A CA 1
ATOM 903 C C . ALA A 1 109 ? 1.230 6.891 -4.172 1.00 62.84 109 ALA A C 1
ATOM 905 O O . ALA A 1 109 ? 2.432 6.970 -3.806 1.00 62.84 109 ALA A O 1
#

pLDDT: mean 79.91, std 12.92, range [47.94, 94.12]

Foldseek 3Di:
DDDQLDDPVLLVVLVVVCVVPQLDDLVNSQVVCCVVPVGHDDSVSSVVSCVVVVKDKDFPPPPPPPDDPVVVVVVVVVCCVVPVDPVVDDDDDDDDPDPPPPDRGIGID